Protein AF-A0A7L2XJS7-F1 (afdb_monomer_lite)

pLDDT: mean 75.52, std 17.07, range [38.34, 91.31]

Sequence (102 aa):
ALKDSRFPPMTRDELPRLFCSVSLLTNFEDVCDYMDWEVGVHGIRIEFINEKGSKRTATYLPEVAKEQGWDHIQTIDSLLRKGGYKAPITNEFRKTIKLTRY

Organism: NCBI:txid1112836

Secondary structure (DSSP, 8-state):
----TTSPPPPGGGGGG-----------EEESSTT-S-TTT--EEEEEE-TTS-EEEEEE-HHHHHHHT--HHHHHHHHHHHTT--S---HHHHHHSEEEE-

InterPro domains:
  IPR002733 AMMECR1 domain [PF01871] (1-102)
  IPR002733 AMMECR1 domain [PS51112] (1-102)
  IPR023473 AMMECR1 [PTHR13016] (1-102)
  IPR036071 AMMECR1 domain superfamily [SSF143447] (1-102)

Radius of gyration: 15.88 Å; chains: 1; bounding box: 35×24×47 Å

Structure (mmCIF, N/CA/C/O backbone):
data_AF-A0A7L2XJS7-F1
#
_entry.id   AF-A0A7L2XJS7-F1
#
loop_
_atom_site.group_PDB
_atom_site.id
_atom_site.type_symbol
_atom_site.label_atom_id
_atom_site.label_alt_id
_atom_site.label_comp_id
_atom_site.label_asym_id
_atom_site.label_entity_id
_atom_site.label_seq_id
_atom_site.pdbx_PDB_ins_code
_atom_site.Cartn_x
_atom_site.Cartn_y
_atom_site.Cartn_z
_atom_site.occupancy
_atom_site.B_iso_or_equiv
_atom_site.auth_seq_id
_atom_site.auth_comp_id
_atom_site.auth_asym_id
_atom_site.auth_atom_id
_atom_site.pdbx_PDB_model_num
ATOM 1 N N . ALA A 1 1 ? -2.921 -7.045 21.468 1.00 46.31 1 ALA A N 1
ATOM 2 C CA . ALA A 1 1 ? -3.063 -5.724 22.116 1.00 46.31 1 ALA A CA 1
ATOM 3 C C . ALA A 1 1 ? -1.931 -5.352 23.097 1.00 46.31 1 ALA A C 1
ATOM 5 O O . ALA A 1 1 ? -1.868 -4.200 23.482 1.00 46.31 1 ALA A O 1
ATOM 6 N N . LEU A 1 2 ? -1.014 -6.259 23.484 1.00 40.41 2 LEU A N 1
ATOM 7 C CA . LEU A 1 2 ? 0.034 -6.011 24.506 1.00 40.41 2 LEU A CA 1
ATOM 8 C C . LEU A 1 2 ? 1.485 -6.061 23.974 1.00 40.41 2 LEU A C 1
ATOM 10 O O . LEU A 1 2 ? 2.427 -6.188 24.746 1.00 40.41 2 LEU A O 1
ATOM 14 N N . LYS A 1 3 ? 1.682 -6.015 22.652 1.00 44.38 3 LYS A N 1
ATOM 15 C CA . LYS A 1 3 ? 3.014 -6.120 22.018 1.00 44.38 3 LYS A CA 1
ATOM 16 C C . LYS A 1 3 ? 3.288 -5.018 20.992 1.00 44.38 3 LYS A C 1
ATOM 18 O O . LYS A 1 3 ? 4.168 -5.177 20.154 1.00 44.38 3 LYS A O 1
ATOM 23 N N . ASP A 1 4 ? 2.523 -3.930 21.031 1.00 50.56 4 ASP A N 1
ATOM 24 C CA . ASP A 1 4 ? 2.779 -2.785 20.161 1.00 50.56 4 ASP A CA 1
ATOM 25 C C . ASP A 1 4 ? 3.621 -1.760 20.925 1.00 50.56 4 ASP A C 1
ATOM 27 O O . ASP A 1 4 ? 3.125 -1.071 21.809 1.00 50.56 4 ASP A O 1
ATOM 31 N N . SER A 1 5 ? 4.917 -1.698 20.618 1.00 53.53 5 SER A N 1
ATOM 32 C CA . SER A 1 5 ? 5.876 -0.789 21.258 1.00 53.53 5 SER A CA 1
ATOM 33 C C . SER A 1 5 ? 5.658 0.685 20.908 1.00 53.53 5 SER A C 1
ATOM 35 O O . SER A 1 5 ? 6.381 1.543 21.410 1.00 53.53 5 SER A O 1
ATOM 37 N N . ARG A 1 6 ? 4.702 0.989 20.021 1.00 62.38 6 ARG A N 1
ATOM 38 C CA . ARG A 1 6 ? 4.399 2.356 19.581 1.00 62.38 6 ARG A CA 1
ATOM 39 C C . ARG A 1 6 ? 3.422 3.076 20.503 1.00 62.38 6 ARG A C 1
ATOM 41 O O . ARG A 1 6 ? 3.266 4.283 20.359 1.00 62.38 6 ARG A O 1
ATOM 48 N N . PHE A 1 7 ? 2.788 2.364 21.434 1.00 56.56 7 PHE A N 1
ATOM 49 C CA . PHE A 1 7 ? 1.828 2.942 22.367 1.00 56.56 7 PHE A CA 1
ATOM 50 C C . PHE A 1 7 ? 2.201 2.593 23.812 1.00 56.56 7 PHE A C 1
ATOM 52 O O . PHE A 1 7 ? 2.681 1.485 24.072 1.00 56.56 7 PHE A O 1
ATOM 59 N N . PRO A 1 8 ? 1.995 3.518 24.766 1.00 49.72 8 PRO A N 1
ATOM 60 C CA . PRO A 1 8 ? 2.111 3.198 26.181 1.00 49.72 8 PRO A CA 1
ATOM 61 C C . PRO A 1 8 ? 1.109 2.090 26.566 1.00 49.72 8 PRO A C 1
ATOM 63 O O . PRO A 1 8 ? 0.061 1.952 25.929 1.00 49.72 8 PRO A O 1
ATOM 66 N N . PRO A 1 9 ? 1.424 1.262 27.577 1.00 50.38 9 PRO A N 1
ATOM 67 C CA . PRO A 1 9 ? 0.562 0.159 27.991 1.00 50.38 9 PRO A CA 1
ATOM 68 C C . PRO A 1 9 ? -0.811 0.674 28.441 1.00 50.38 9 PRO A C 1
ATOM 70 O O . PRO A 1 9 ? -0.891 1.580 29.268 1.00 50.38 9 PRO A O 1
ATOM 73 N N . MET A 1 10 ? -1.882 0.077 27.902 1.00 50.00 10 MET A N 1
ATOM 74 C CA . MET A 1 10 ? -3.257 0.496 28.199 1.00 50.00 10 MET A CA 1
ATOM 75 C C . MET A 1 10 ? -3.590 0.356 29.685 1.00 50.00 10 MET A C 1
ATOM 77 O O . MET A 1 10 ? -3.271 -0.655 30.320 1.00 50.00 10 MET A O 1
ATOM 81 N N . THR A 1 11 ? -4.282 1.359 30.220 1.00 57.31 11 THR A N 1
ATOM 82 C CA . THR A 1 11 ? -4.748 1.391 31.613 1.00 57.31 11 THR A CA 1
ATOM 83 C C . THR A 1 11 ? -6.179 0.854 31.737 1.00 57.31 11 THR A C 1
ATOM 85 O O . THR A 1 11 ? -6.958 0.881 30.785 1.00 57.31 11 THR A O 1
ATOM 88 N N . ARG A 1 12 ? -6.547 0.318 32.914 1.00 55.75 12 ARG A N 1
ATOM 89 C CA . ARG A 1 12 ? -7.862 -0.324 33.148 1.00 55.75 12 ARG A CA 1
ATOM 90 C C . ARG A 1 12 ? -9.063 0.600 32.876 1.00 55.75 12 ARG A C 1
ATOM 92 O O . ARG A 1 12 ? -10.130 0.090 32.548 1.00 55.75 12 ARG A O 1
ATOM 99 N N . ASP A 1 13 ? -8.878 1.916 32.945 1.00 57.03 13 ASP A N 1
ATOM 100 C CA . ASP A 1 13 ? -9.894 2.945 32.678 1.00 57.03 13 ASP A CA 1
ATOM 101 C C . ASP A 1 13 ? -10.183 3.204 31.184 1.00 57.03 13 ASP A C 1
ATOM 103 O O . ASP A 1 13 ? -11.141 3.900 30.837 1.00 57.03 13 ASP A O 1
ATOM 107 N N . GLU A 1 14 ? -9.384 2.656 30.265 1.00 54.16 14 GLU A N 1
ATOM 108 C CA . GLU A 1 14 ? -9.580 2.830 28.815 1.00 54.16 14 GLU A CA 1
ATOM 109 C C . GLU A 1 14 ? -10.439 1.714 28.196 1.00 54.16 14 GLU A C 1
ATOM 111 O O . GLU A 1 14 ? -11.012 1.895 27.122 1.00 54.16 14 GLU A O 1
ATOM 116 N N . LEU A 1 15 ? -10.613 0.595 28.914 1.00 54.16 15 LEU A N 1
ATOM 117 C CA . LEU A 1 15 ? -11.406 -0.578 28.510 1.00 54.16 15 LEU A CA 1
ATOM 118 C C . LEU A 1 15 ? -12.848 -0.270 28.066 1.00 54.16 15 LEU A C 1
ATOM 120 O O . LEU A 1 15 ? -13.254 -0.819 27.043 1.00 54.16 15 LEU A O 1
ATOM 124 N N . PRO A 1 16 ? -13.620 0.611 28.732 1.00 56.06 16 PRO A N 1
ATOM 125 C CA . PRO A 1 16 ? -14.996 0.898 28.318 1.00 56.06 16 PRO A CA 1
ATOM 126 C C . PRO A 1 16 ? -15.104 1.754 27.045 1.00 56.06 16 PRO A C 1
ATOM 128 O O . PRO A 1 16 ? -16.184 1.848 26.471 1.00 56.06 16 PRO A O 1
ATOM 131 N N . ARG A 1 17 ? -14.013 2.410 26.617 1.00 52.22 17 ARG A N 1
ATOM 132 C CA . ARG A 1 17 ? -13.972 3.312 25.446 1.00 52.22 17 ARG A CA 1
ATOM 133 C C . ARG A 1 17 ? -13.314 2.677 24.216 1.00 52.22 17 ARG A C 1
ATOM 135 O O . ARG A 1 17 ? -13.218 3.319 23.173 1.00 52.22 17 ARG A O 1
ATOM 142 N N . LEU A 1 18 ? -12.852 1.435 24.331 1.00 45.12 18 LEU A N 1
ATOM 143 C CA . LEU A 1 18 ? -12.159 0.721 23.266 1.00 45.12 18 LEU A CA 1
ATOM 144 C C . LEU A 1 18 ? -13.154 0.079 22.298 1.00 45.12 18 LEU A C 1
ATOM 146 O O . LEU A 1 18 ? -13.857 -0.869 22.638 1.00 45.12 18 LEU A O 1
ATOM 150 N N . PHE A 1 19 ? -13.150 0.556 21.056 1.00 47.38 19 PHE A N 1
ATOM 151 C CA . PHE A 1 19 ? -13.778 -0.139 19.940 1.00 47.38 19 PHE A CA 1
ATOM 152 C C . PHE A 1 19 ? -12.784 -1.141 19.351 1.00 47.38 19 PHE A C 1
ATOM 154 O O . PHE A 1 19 ? -11.700 -0.776 18.897 1.00 47.38 19 PHE A O 1
ATOM 161 N N . CYS A 1 20 ? -13.143 -2.422 19.376 1.00 38.34 20 CYS A N 1
ATOM 162 C CA . CYS A 1 20 ? -12.362 -3.475 18.741 1.00 38.34 20 CYS A CA 1
ATOM 163 C C . CYS A 1 20 ? -12.891 -3.666 17.316 1.00 38.34 20 CYS A C 1
ATOM 165 O O . CYS A 1 20 ? -13.965 -4.232 17.131 1.00 38.34 20 CYS A O 1
ATOM 167 N N . SER A 1 21 ? -12.164 -3.164 16.317 1.00 40.38 21 SER A N 1
ATOM 168 C CA . SER A 1 21 ? -12.461 -3.458 14.913 1.00 40.38 21 SER A CA 1
ATOM 169 C C . SER A 1 21 ? -11.690 -4.706 14.491 1.00 40.38 21 SER A C 1
ATOM 171 O O . SER A 1 21 ? -10.469 -4.771 14.644 1.00 40.38 21 SER A O 1
ATOM 173 N N . VAL A 1 22 ? -12.405 -5.715 13.995 1.00 41.19 22 VAL A N 1
ATOM 174 C CA . VAL A 1 22 ? -11.820 -6.924 13.408 1.00 41.19 22 VAL A CA 1
ATOM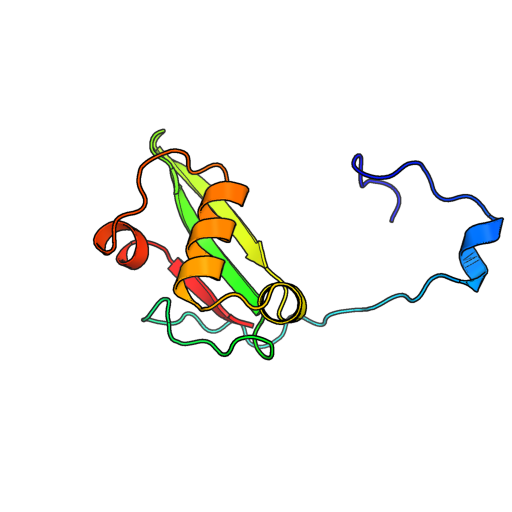 175 C C . VAL A 1 22 ? -11.999 -6.820 11.902 1.00 41.19 22 VAL A C 1
ATOM 177 O O . VAL A 1 22 ? -13.076 -7.097 11.381 1.00 41.19 22 VAL A O 1
ATOM 180 N N . SER A 1 23 ? -10.945 -6.420 11.197 1.00 41.59 23 SER A N 1
ATOM 181 C CA . SER A 1 23 ? -10.931 -6.448 9.735 1.00 41.59 23 SER A CA 1
ATOM 182 C C . SER A 1 23 ? -10.624 -7.875 9.280 1.00 41.59 23 SER A C 1
ATOM 184 O O . SER A 1 23 ? -9.482 -8.333 9.352 1.00 41.59 23 SER A O 1
ATOM 186 N N . LEU A 1 24 ? -11.659 -8.607 8.867 1.00 41.88 24 LEU A N 1
ATOM 187 C CA . LEU A 1 24 ? -11.528 -9.921 8.239 1.00 41.88 24 LEU A CA 1
ATOM 188 C C . LEU A 1 24 ? -10.990 -9.731 6.818 1.00 41.88 24 LEU A C 1
ATOM 190 O O . LEU A 1 24 ? -11.717 -9.360 5.905 1.00 41.88 24 LEU A O 1
ATOM 194 N N . LEU A 1 25 ? -9.690 -9.962 6.665 1.00 49.03 25 LEU A N 1
ATOM 195 C CA . LEU A 1 25 ? -8.992 -9.945 5.383 1.00 49.03 25 LEU A CA 1
ATOM 196 C C . LEU A 1 25 ? -9.444 -11.177 4.585 1.00 49.03 25 LEU A C 1
ATOM 198 O O . LEU A 1 25 ? -9.016 -12.295 4.881 1.00 49.03 25 LEU A O 1
ATOM 202 N N . THR A 1 26 ? -10.344 -10.993 3.625 1.00 43.88 26 THR A N 1
ATOM 203 C CA . THR A 1 26 ? -10.865 -12.064 2.759 1.00 43.88 26 THR A CA 1
ATOM 204 C C . THR A 1 26 ? -10.579 -11.706 1.300 1.00 43.88 26 THR A C 1
ATOM 206 O O . THR A 1 26 ? -10.402 -10.539 0.995 1.00 43.88 26 THR A O 1
ATOM 209 N N . ASN A 1 27 ? -10.462 -12.697 0.410 1.00 51.81 27 ASN A N 1
ATOM 210 C CA . ASN A 1 27 ? -10.208 -12.496 -1.029 1.00 51.81 27 ASN A CA 1
ATOM 211 C C . ASN A 1 27 ? -8.894 -11.766 -1.376 1.00 51.81 27 ASN A C 1
ATOM 213 O O . ASN A 1 27 ? -8.896 -10.748 -2.058 1.00 51.81 27 ASN A O 1
ATOM 217 N N . PHE A 1 28 ? -7.753 -12.332 -0.969 1.00 58.69 28 PHE A N 1
ATOM 218 C CA . PHE A 1 28 ? -6.458 -11.885 -1.489 1.00 58.69 28 PHE A CA 1
ATOM 219 C C . PHE A 1 28 ? -6.375 -12.145 -2.999 1.00 58.69 28 PHE A C 1
ATOM 221 O O . PHE A 1 28 ? -6.123 -13.274 -3.423 1.00 58.69 28 PHE A O 1
ATOM 228 N N . GLU A 1 29 ? -6.579 -11.103 -3.796 1.00 62.59 29 GLU A N 1
ATOM 229 C CA . GLU A 1 29 ? -6.443 -11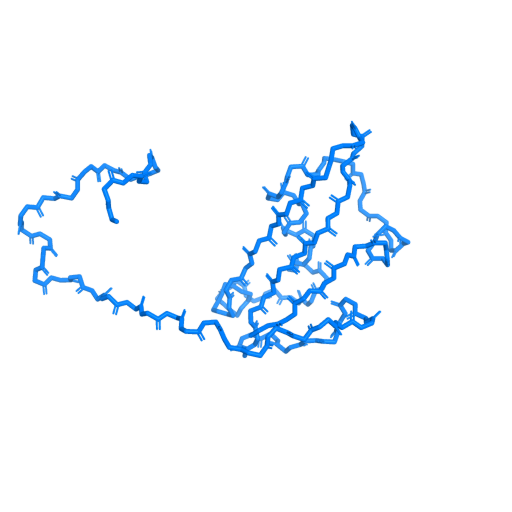.152 -5.247 1.00 62.59 29 GLU A CA 1
ATOM 230 C C . GLU A 1 29 ? -5.094 -10.551 -5.642 1.00 62.59 29 GLU A C 1
ATOM 232 O O . GLU A 1 29 ? -4.788 -9.389 -5.352 1.00 62.59 29 GLU A O 1
ATOM 237 N N . ASP A 1 30 ? -4.261 -11.376 -6.279 1.00 61.75 30 ASP A N 1
ATOM 238 C CA . ASP A 1 30 ? -3.058 -10.897 -6.951 1.00 61.75 30 ASP A CA 1
ATOM 239 C C . ASP A 1 30 ? -3.504 -10.112 -8.183 1.00 61.75 30 ASP A C 1
ATOM 241 O O . ASP A 1 30 ? -4.100 -10.666 -9.108 1.00 61.75 30 ASP A O 1
ATOM 245 N N . VAL A 1 31 ? -3.214 -8.816 -8.186 1.00 68.44 31 VAL A N 1
ATOM 246 C CA . VAL A 1 31 ? -3.577 -7.924 -9.282 1.00 68.44 31 VAL A CA 1
ATOM 247 C C . VAL A 1 31 ? -2.381 -7.671 -10.182 1.00 68.44 31 VAL A C 1
ATOM 249 O O . VAL A 1 31 ? -1.248 -7.503 -9.728 1.00 68.44 31 VAL A O 1
ATOM 252 N N . CYS A 1 32 ? -2.635 -7.689 -11.491 1.00 64.38 32 CYS A N 1
ATOM 253 C CA . CYS A 1 32 ? -1.600 -7.493 -12.504 1.00 64.38 32 CYS A CA 1
ATOM 254 C C . CYS A 1 32 ? -1.156 -6.029 -12.611 1.00 64.38 32 CYS A C 1
ATOM 256 O O . CYS A 1 32 ? -0.047 -5.771 -13.078 1.00 64.38 32 CYS A O 1
ATOM 258 N N . ASP A 1 33 ? -2.003 -5.090 -12.184 1.00 74.31 33 ASP A N 1
ATOM 259 C CA . ASP A 1 33 ? -1.700 -3.664 -12.155 1.00 74.31 33 ASP A CA 1
ATOM 260 C C . ASP A 1 33 ? -1.725 -3.144 -10.711 1.00 74.31 33 ASP A C 1
ATOM 262 O O . ASP A 1 33 ? -2.629 -3.442 -9.931 1.00 74.31 33 ASP A O 1
ATOM 266 N N . TYR A 1 34 ? -0.740 -2.321 -10.355 1.00 76.69 34 TYR A N 1
ATOM 267 C CA . TYR A 1 34 ? -0.677 -1.658 -9.052 1.00 76.69 34 TYR A CA 1
ATOM 268 C C . TYR A 1 34 ? -1.783 -0.600 -8.875 1.00 76.69 34 TYR A C 1
ATOM 270 O O . TYR A 1 34 ? -1.950 -0.068 -7.775 1.00 76.69 34 TYR A O 1
ATOM 278 N N . MET A 1 35 ? -2.511 -0.270 -9.946 1.00 78.81 35 MET A N 1
ATOM 279 C CA . MET A 1 35 ? -3.696 0.590 -9.927 1.00 78.81 35 MET A CA 1
ATOM 280 C C . MET A 1 35 ? -5.021 -0.176 -9.815 1.00 78.81 35 MET A C 1
ATOM 282 O O . MET A 1 35 ? -6.054 0.453 -9.610 1.00 78.81 35 MET A O 1
ATOM 286 N N . ASP A 1 36 ? -5.017 -1.507 -9.930 1.00 80.88 36 ASP A N 1
ATOM 287 C CA . ASP A 1 36 ? -6.237 -2.325 -9.928 1.00 80.88 36 ASP A CA 1
ATOM 288 C C . ASP A 1 36 ? -6.742 -2.573 -8.495 1.00 80.88 36 ASP A C 1
ATOM 290 O O . ASP A 1 36 ? -6.759 -3.682 -7.972 1.00 80.88 36 ASP A O 1
ATOM 294 N N . TRP A 1 37 ? -7.105 -1.502 -7.801 1.00 83.69 37 TRP A N 1
ATOM 295 C CA . TRP A 1 37 ? -7.760 -1.528 -6.495 1.00 83.69 37 TRP A CA 1
ATOM 296 C C . TRP A 1 37 ? -8.571 -0.245 -6.318 1.00 83.69 37 TRP A C 1
ATOM 298 O O . TRP A 1 37 ? -8.443 0.696 -7.097 1.00 83.69 37 TRP A O 1
ATOM 308 N N . GLU A 1 38 ? -9.430 -0.193 -5.306 1.00 83.94 38 GLU A N 1
ATOM 309 C CA . GLU A 1 38 ? -10.313 0.957 -5.092 1.00 83.94 38 GLU A CA 1
ATOM 310 C C . GLU A 1 38 ? -10.018 1.594 -3.738 1.00 83.94 38 GLU A C 1
ATOM 312 O O . GLU A 1 38 ? -10.061 0.932 -2.695 1.00 83.94 38 GLU A O 1
ATOM 317 N N . VAL A 1 39 ? -9.689 2.886 -3.771 1.00 86.00 39 VAL A N 1
ATOM 318 C CA . VAL A 1 39 ? -9.329 3.670 -2.589 1.00 86.00 39 VAL A CA 1
ATOM 319 C C . VAL A 1 39 ? -10.521 3.747 -1.641 1.00 86.00 39 VAL A C 1
ATOM 321 O O . VAL A 1 39 ? -11.603 4.190 -2.016 1.00 86.00 39 VAL A O 1
ATOM 324 N N . GLY A 1 40 ? -10.323 3.342 -0.386 1.00 81.69 40 GLY A N 1
ATOM 325 C CA . GLY A 1 40 ? -11.382 3.364 0.623 1.00 81.69 40 GLY A CA 1
ATOM 326 C C . GLY A 1 40 ? -12.301 2.147 0.630 1.00 81.69 40 GLY A C 1
ATOM 327 O O . GLY A 1 40 ? -13.172 2.082 1.496 1.00 81.69 40 GLY A O 1
ATOM 328 N N . VAL A 1 41 ? -12.101 1.202 -0.293 1.00 84.06 41 VAL A N 1
ATOM 329 C CA . VAL A 1 41 ? -12.837 -0.069 -0.355 1.00 84.06 41 VAL A CA 1
ATOM 330 C C . VAL A 1 41 ? -11.889 -1.232 -0.095 1.00 84.06 41 VAL A C 1
ATOM 332 O O . VAL A 1 41 ? -12.116 -2.008 0.828 1.00 84.06 41 VAL A O 1
ATOM 335 N N . HIS A 1 42 ? -10.795 -1.303 -0.853 1.00 85.06 42 HIS A N 1
ATOM 336 C CA . HIS A 1 42 ? -9.827 -2.391 -0.772 1.00 85.06 42 HIS A CA 1
ATOM 337 C C . HIS A 1 42 ? -8.624 -2.012 0.095 1.00 85.06 42 HIS A C 1
ATOM 339 O O . HIS A 1 42 ? -8.085 -0.905 0.002 1.00 85.06 42 HIS A O 1
ATOM 345 N N . GLY A 1 43 ? -8.174 -2.949 0.925 1.00 86.19 43 GLY A N 1
ATOM 346 C CA . GLY A 1 43 ? -6.862 -2.884 1.546 1.00 86.19 43 GLY A CA 1
ATOM 347 C C . GLY A 1 43 ? -5.800 -3.400 0.584 1.00 86.19 43 GLY A C 1
ATOM 348 O O . GLY A 1 43 ? -6.059 -4.244 -0.271 1.00 86.19 43 GLY A O 1
ATOM 349 N N . ILE A 1 44 ? -4.582 -2.882 0.714 1.00 89.62 44 ILE A N 1
ATOM 350 C CA . ILE A 1 44 ? -3.488 -3.244 -0.184 1.00 89.62 44 ILE A CA 1
ATOM 351 C C . ILE A 1 44 ? -2.262 -3.688 0.591 1.00 89.62 44 ILE A C 1
ATOM 353 O O . ILE A 1 44 ? -1.824 -3.059 1.559 1.00 89.62 44 ILE A O 1
ATOM 357 N N . ARG A 1 45 ? -1.661 -4.774 0.119 1.00 89.06 45 ARG A N 1
ATOM 358 C CA . ARG A 1 45 ? -0.343 -5.236 0.527 1.00 89.06 45 ARG A CA 1
ATOM 359 C C . ARG A 1 45 ? 0.575 -5.186 -0.677 1.00 89.06 45 ARG A C 1
ATOM 361 O O . ARG A 1 45 ? 0.280 -5.795 -1.698 1.00 89.06 45 ARG A O 1
ATOM 368 N N . ILE A 1 46 ? 1.709 -4.512 -0.535 1.00 90.00 46 ILE A N 1
ATOM 369 C CA . ILE A 1 46 ? 2.753 -4.524 -1.554 1.00 90.00 46 ILE A CA 1
ATOM 370 C C . ILE A 1 46 ? 3.961 -5.313 -1.069 1.00 90.00 46 ILE A C 1
ATOM 372 O O . ILE A 1 46 ? 4.367 -5.228 0.096 1.00 90.00 46 ILE A O 1
ATOM 376 N N . GLU A 1 47 ? 4.560 -6.054 -1.986 1.00 90.44 47 GLU A N 1
ATOM 377 C CA . GLU A 1 47 ? 5.840 -6.722 -1.808 1.00 90.44 47 GLU A CA 1
ATOM 378 C C . GLU A 1 47 ? 6.835 -6.137 -2.807 1.00 90.44 47 GLU A C 1
ATOM 380 O O . GLU A 1 47 ? 6.570 -6.071 -4.008 1.00 90.44 47 GLU A O 1
ATOM 385 N N . PHE A 1 48 ? 7.988 -5.695 -2.312 1.00 89.88 48 PHE A N 1
ATOM 386 C CA . PHE A 1 48 ? 9.010 -5.055 -3.134 1.00 89.88 48 PHE A CA 1
ATOM 387 C C . PHE A 1 48 ? 10.411 -5.393 -2.633 1.00 89.88 48 PHE A C 1
ATOM 389 O O . PHE A 1 48 ? 10.608 -5.807 -1.489 1.00 89.88 48 PHE A O 1
ATOM 396 N N . ILE A 1 49 ? 11.403 -5.210 -3.498 1.00 88.00 49 ILE A N 1
ATOM 397 C CA . ILE A 1 49 ? 12.814 -5.367 -3.149 1.00 88.00 49 ILE A CA 1
ATOM 398 C C . ILE A 1 49 ? 13.391 -3.969 -2.954 1.00 88.00 49 ILE A C 1
ATOM 400 O O . ILE A 1 49 ? 13.245 -3.103 -3.813 1.00 88.00 49 ILE A O 1
ATOM 404 N N . ASN A 1 50 ? 14.006 -3.718 -1.801 1.00 85.00 50 ASN A N 1
ATOM 405 C CA . ASN A 1 50 ? 14.662 -2.436 -1.564 1.00 85.00 50 ASN A CA 1
ATOM 406 C C . ASN A 1 50 ? 16.009 -2.346 -2.307 1.00 85.00 50 ASN A C 1
ATOM 408 O O . ASN A 1 50 ? 16.537 -3.340 -2.795 1.00 85.00 50 ASN A O 1
ATOM 412 N N . GLU A 1 51 ? 16.627 -1.165 -2.307 1.00 82.12 51 GLU A N 1
ATOM 413 C CA . GLU A 1 51 ? 17.953 -0.932 -2.914 1.00 82.12 51 GLU A CA 1
ATOM 414 C C . GLU A 1 51 ? 19.062 -1.842 -2.356 1.00 82.12 51 GLU A C 1
ATOM 416 O O . GLU A 1 51 ? 20.095 -2.035 -2.985 1.00 82.12 51 GLU A O 1
ATOM 421 N N . LYS A 1 52 ? 18.853 -2.414 -1.165 1.00 80.75 52 LYS A N 1
ATOM 422 C CA . LYS A 1 52 ? 19.782 -3.340 -0.505 1.00 80.75 52 LYS A CA 1
ATOM 423 C C . LYS A 1 52 ? 19.521 -4.807 -0.877 1.00 80.75 52 LYS A C 1
ATOM 425 O O . LYS A 1 52 ? 20.028 -5.695 -0.196 1.00 80.75 52 LYS A O 1
ATOM 430 N N . GLY A 1 53 ? 18.675 -5.078 -1.873 1.00 83.25 53 GLY A N 1
ATOM 431 C CA . GLY A 1 53 ? 18.299 -6.432 -2.290 1.00 83.25 53 GLY A CA 1
ATOM 432 C C . GLY A 1 53 ? 17.439 -7.192 -1.272 1.00 83.25 53 GLY A C 1
ATOM 433 O O . GLY A 1 53 ? 17.214 -8.389 -1.414 1.00 83.25 53 GLY A O 1
ATOM 434 N N . SER A 1 54 ? 16.953 -6.526 -0.222 1.00 86.75 54 SER A N 1
ATOM 435 C CA . SER A 1 54 ? 16.117 -7.147 0.804 1.00 86.75 54 SER A CA 1
ATOM 436 C C . SER A 1 54 ? 14.647 -7.062 0.415 1.00 86.75 54 SER A C 1
ATOM 438 O O . SER A 1 54 ? 14.126 -5.968 0.179 1.00 86.75 54 SER A O 1
ATOM 440 N N . LYS A 1 55 ? 13.957 -8.206 0.429 1.00 88.56 55 LYS A N 1
ATOM 441 C CA . LYS A 1 55 ? 12.504 -8.255 0.257 1.00 88.56 55 LYS A CA 1
ATOM 442 C C . LYS A 1 55 ? 11.822 -7.584 1.451 1.00 88.56 55 LYS A C 1
ATOM 444 O O . LYS A 1 55 ? 12.094 -7.913 2.607 1.00 88.56 55 LYS A O 1
ATOM 449 N N . ARG A 1 56 ? 10.950 -6.624 1.171 1.00 89.88 56 ARG A N 1
ATOM 450 C CA . ARG A 1 56 ? 10.138 -5.902 2.148 1.00 89.88 56 ARG A CA 1
ATOM 451 C C . ARG A 1 56 ? 8.675 -6.021 1.768 1.00 89.88 56 ARG A C 1
ATOM 453 O O . ARG A 1 56 ? 8.323 -6.170 0.600 1.00 89.88 56 ARG A O 1
ATOM 460 N N . THR A 1 57 ? 7.837 -5.967 2.787 1.00 89.50 57 THR A N 1
ATOM 461 C CA . THR A 1 57 ? 6.391 -5.969 2.638 1.00 89.50 57 THR A CA 1
ATOM 462 C C . THR A 1 57 ? 5.828 -4.806 3.427 1.00 89.50 57 THR A C 1
ATOM 464 O O . THR A 1 57 ? 6.355 -4.430 4.479 1.00 89.50 57 THR A O 1
ATOM 467 N N . ALA A 1 58 ? 4.782 -4.199 2.893 1.00 90.06 58 ALA A N 1
ATOM 468 C CA . ALA A 1 58 ? 4.082 -3.124 3.561 1.00 90.06 58 ALA A CA 1
ATOM 469 C C . ALA A 1 58 ? 2.592 -3.220 3.230 1.00 90.06 58 ALA A C 1
ATOM 471 O O . ALA A 1 58 ? 2.215 -3.660 2.144 1.00 90.06 58 ALA A O 1
ATOM 472 N N . THR A 1 59 ? 1.759 -2.828 4.191 1.00 89.94 59 THR A N 1
ATOM 473 C CA . THR A 1 59 ? 0.306 -2.986 4.114 1.00 89.94 59 THR A CA 1
ATOM 474 C C . THR A 1 59 ? -0.384 -1.696 4.542 1.00 89.94 59 THR A C 1
ATOM 476 O O . THR A 1 59 ? -0.026 -1.120 5.580 1.00 89.94 59 THR A O 1
ATOM 479 N N . TYR A 1 60 ? -1.380 -1.267 3.768 1.00 89.00 60 TYR A N 1
ATOM 480 C CA . TYR A 1 60 ? -2.372 -0.287 4.197 1.00 89.00 60 TYR A CA 1
ATOM 481 C C . TYR A 1 60 ? -3.764 -0.898 4.225 1.00 89.00 60 TYR A C 1
ATOM 483 O O . TYR A 1 60 ? -4.145 -1.693 3.370 1.00 89.00 60 TYR A O 1
ATOM 491 N N . LEU A 1 61 ? -4.507 -0.496 5.249 1.00 87.25 61 LEU A N 1
ATOM 492 C CA . LEU A 1 61 ? -5.920 -0.797 5.383 1.00 87.25 61 LEU A CA 1
ATOM 493 C C . LEU A 1 61 ? -6.731 0.152 4.486 1.00 87.25 61 LEU A C 1
ATOM 495 O O . LEU A 1 61 ? -6.243 1.254 4.199 1.00 87.25 61 LEU A O 1
ATOM 499 N N . PRO A 1 62 ? -7.940 -0.254 4.060 1.00 83.19 62 PRO A N 1
ATOM 500 C CA . PRO A 1 62 ? -8.760 0.541 3.152 1.00 83.19 62 PRO A CA 1
ATOM 501 C C . PRO A 1 62 ? -9.035 1.945 3.693 1.00 83.19 62 PRO A C 1
ATOM 503 O O . PRO A 1 62 ? -9.002 2.913 2.931 1.00 83.19 62 PRO A O 1
ATOM 506 N N . GLU A 1 63 ? -9.228 2.087 5.010 1.00 84.75 63 GLU A N 1
ATOM 507 C CA . GLU A 1 63 ? -9.477 3.395 5.616 1.00 84.75 63 GLU A CA 1
ATOM 508 C C . GLU A 1 63 ? -8.313 4.383 5.450 1.00 84.75 63 GLU A C 1
ATOM 510 O O . GLU A 1 63 ? -8.554 5.572 5.276 1.00 84.75 63 GLU A O 1
ATOM 515 N N . VAL A 1 64 ? -7.057 3.921 5.419 1.00 87.31 64 VAL A N 1
ATOM 516 C CA . VAL A 1 64 ? -5.887 4.814 5.495 1.00 87.31 64 VAL A CA 1
ATOM 517 C C . VAL A 1 64 ? -5.780 5.712 4.268 1.00 87.31 64 VAL A C 1
ATOM 519 O O . VAL A 1 64 ? -5.549 6.913 4.396 1.00 87.31 64 VAL A O 1
ATOM 522 N N . ALA A 1 65 ? -5.939 5.139 3.075 1.00 86.19 65 ALA A N 1
ATOM 523 C CA . ALA A 1 65 ? -5.836 5.899 1.834 1.00 86.19 65 ALA A CA 1
ATOM 524 C C . ALA A 1 65 ? -6.978 6.925 1.719 1.00 86.19 65 ALA A C 1
ATOM 526 O O . ALA A 1 65 ? -6.750 8.069 1.328 1.00 86.19 65 ALA A O 1
ATOM 527 N N . LYS A 1 66 ? -8.185 6.543 2.158 1.00 86.31 66 LYS A N 1
ATOM 528 C CA . LYS A 1 66 ? -9.365 7.413 2.175 1.00 86.31 66 LYS A CA 1
ATOM 529 C C . LYS A 1 66 ? -9.247 8.550 3.191 1.00 86.31 66 LYS A C 1
ATOM 531 O O . LYS A 1 66 ? -9.556 9.686 2.853 1.00 86.31 66 LYS A O 1
ATOM 536 N N . GLU A 1 67 ? -8.796 8.268 4.412 1.00 88.56 67 GLU A N 1
ATOM 537 C CA . GLU A 1 67 ? -8.627 9.276 5.469 1.00 88.56 67 GLU A CA 1
ATOM 538 C C . GLU A 1 67 ? -7.570 10.323 5.117 1.00 88.56 67 GLU A C 1
ATOM 540 O O . GLU A 1 67 ? -7.724 11.496 5.448 1.00 88.56 67 GLU A O 1
ATOM 545 N N . GLN A 1 68 ? -6.504 9.911 4.430 1.00 85.44 68 GLN A N 1
ATOM 546 C CA . GLN A 1 68 ? -5.449 10.819 3.985 1.00 85.44 68 GLN A CA 1
ATOM 547 C C . GLN A 1 68 ? -5.785 11.544 2.673 1.00 85.44 68 GLN A C 1
ATOM 549 O O . GLN A 1 68 ? -5.063 12.462 2.289 1.00 85.44 68 GLN A O 1
ATOM 554 N N . GLY A 1 69 ? -6.853 11.137 1.977 1.00 86.81 69 GLY A N 1
ATOM 555 C CA . GLY A 1 69 ? -7.187 11.647 0.646 1.00 86.81 69 GLY A CA 1
ATOM 556 C C . GLY A 1 69 ? -6.110 11.331 -0.393 1.00 86.81 69 GLY A C 1
ATOM 557 O O . GLY A 1 69 ? -5.836 12.162 -1.254 1.00 86.81 69 GLY A O 1
ATOM 558 N N . TRP A 1 70 ? -5.452 10.174 -0.272 1.00 91.31 70 TRP A N 1
ATOM 559 C CA . TRP A 1 70 ? -4.397 9.761 -1.191 1.00 91.31 70 TRP A CA 1
ATOM 560 C C . TRP A 1 70 ? -4.953 9.039 -2.413 1.00 91.31 70 TRP A C 1
ATOM 562 O O . TRP A 1 70 ? -5.746 8.106 -2.292 1.00 91.31 70 TRP A O 1
ATOM 572 N N . ASP A 1 71 ? -4.426 9.396 -3.581 1.00 89.31 71 ASP A N 1
ATOM 573 C CA . ASP A 1 71 ? -4.633 8.633 -4.813 1.00 89.31 71 ASP A CA 1
ATOM 574 C C . ASP A 1 71 ? -3.843 7.315 -4.790 1.00 89.31 71 ASP A C 1
ATOM 576 O O . ASP A 1 71 ? -2.968 7.098 -3.940 1.00 89.31 71 ASP A O 1
ATOM 580 N N . HIS A 1 72 ? -4.074 6.435 -5.771 1.00 87.00 72 HIS A N 1
ATOM 581 C CA . HIS A 1 72 ? -3.366 5.154 -5.875 1.00 87.00 72 HIS A CA 1
ATOM 582 C C . HIS A 1 72 ? -1.846 5.320 -5.830 1.00 87.00 72 HIS A C 1
ATOM 584 O O . HIS A 1 72 ? -1.170 4.675 -5.031 1.00 87.00 72 HIS A O 1
ATOM 590 N N . ILE A 1 73 ? -1.301 6.236 -6.637 1.00 89.69 73 ILE A N 1
ATOM 591 C CA . ILE A 1 73 ? 0.147 6.481 -6.716 1.00 89.69 73 ILE A CA 1
ATOM 592 C C . ILE A 1 73 ? 0.686 7.001 -5.382 1.00 89.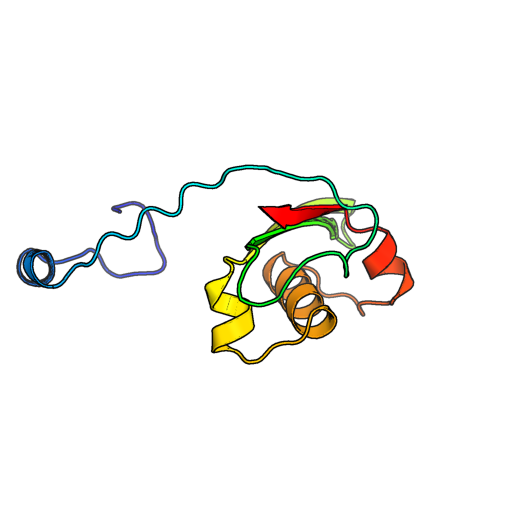69 73 ILE A C 1
ATOM 594 O O . ILE A 1 73 ? 1.694 6.498 -4.892 1.00 89.69 73 ILE A O 1
ATOM 598 N N . GLN A 1 74 ? 0.013 7.984 -4.780 1.00 90.56 74 GLN A N 1
ATOM 599 C CA . GLN A 1 74 ? 0.434 8.561 -3.501 1.00 90.56 74 GLN A CA 1
ATOM 600 C C . GLN A 1 74 ? 0.415 7.514 -2.387 1.00 90.56 74 GLN A C 1
ATOM 602 O O . GLN A 1 74 ? 1.334 7.454 -1.569 1.00 90.56 74 GLN A O 1
ATOM 607 N N . THR A 1 75 ? -0.599 6.649 -2.391 1.00 90.38 75 THR A N 1
ATOM 608 C CA . THR A 1 75 ? -0.730 5.557 -1.431 1.00 90.38 75 THR A CA 1
ATOM 609 C C . THR A 1 75 ? 0.430 4.573 -1.574 1.00 90.38 75 THR A C 1
ATOM 611 O O . THR A 1 75 ? 1.069 4.237 -0.577 1.00 90.38 75 THR A O 1
ATOM 614 N N . ILE A 1 76 ? 0.753 4.157 -2.803 1.00 89.31 76 ILE A N 1
ATOM 615 C CA . ILE A 1 76 ? 1.871 3.250 -3.097 1.00 89.31 76 ILE A CA 1
ATOM 616 C C . ILE A 1 76 ? 3.212 3.881 -2.727 1.00 89.31 76 ILE A C 1
ATOM 618 O O . ILE A 1 76 ? 4.036 3.232 -2.080 1.00 89.31 76 ILE A O 1
ATOM 622 N N . ASP A 1 77 ? 3.427 5.147 -3.074 1.00 90.94 77 ASP A N 1
ATOM 623 C CA . ASP A 1 77 ? 4.663 5.854 -2.754 1.00 90.94 77 ASP A CA 1
ATOM 624 C C . ASP A 1 77 ? 4.854 5.965 -1.234 1.00 90.94 77 ASP A C 1
ATOM 626 O O . ASP A 1 77 ? 5.933 5.663 -0.715 1.00 90.94 77 ASP A O 1
ATOM 630 N N . SER A 1 78 ? 3.794 6.302 -0.497 1.00 90.69 78 SER A N 1
ATOM 631 C CA . SER A 1 78 ? 3.796 6.312 0.969 1.00 90.69 78 SER A CA 1
ATOM 632 C C . SER A 1 78 ? 4.033 4.919 1.560 1.00 90.69 78 SER A C 1
ATOM 634 O O . SER A 1 78 ? 4.817 4.778 2.502 1.00 90.69 78 SER A O 1
ATOM 636 N N . LEU A 1 79 ? 3.433 3.870 0.989 1.00 90.56 79 LEU A N 1
ATOM 637 C CA . LEU A 1 79 ? 3.664 2.472 1.375 1.00 90.56 79 LEU A CA 1
ATOM 638 C C . LEU A 1 79 ? 5.125 2.063 1.194 1.00 90.56 79 LEU A C 1
ATOM 640 O O . LEU A 1 79 ? 5.705 1.448 2.088 1.00 90.56 79 LEU A O 1
ATOM 644 N N . LEU A 1 80 ? 5.727 2.417 0.060 1.00 90.06 80 LEU A N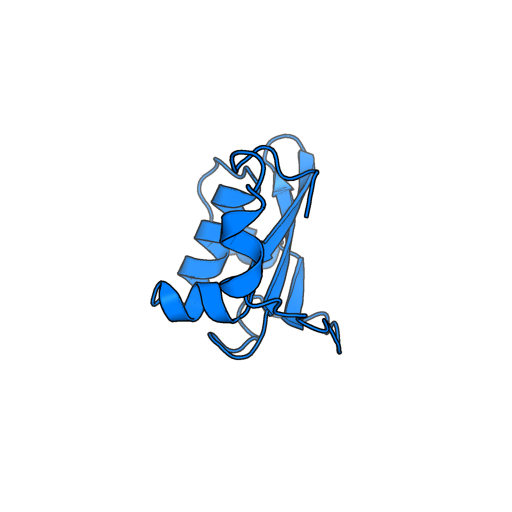 1
ATOM 645 C CA . LEU A 1 80 ? 7.131 2.150 -0.241 1.00 90.06 80 LEU A CA 1
ATOM 646 C C . LEU A 1 80 ? 8.039 2.848 0.771 1.00 90.06 80 LEU A C 1
ATOM 648 O O . LEU A 1 80 ? 8.909 2.208 1.373 1.00 90.06 80 LEU A O 1
ATOM 652 N N . ARG A 1 81 ? 7.790 4.137 1.033 1.00 89.62 81 ARG A N 1
ATOM 653 C CA . ARG A 1 81 ? 8.506 4.912 2.057 1.00 89.62 81 ARG A CA 1
ATOM 654 C C . ARG A 1 81 ? 8.368 4.273 3.440 1.00 89.62 81 ARG A C 1
ATOM 656 O O . ARG A 1 81 ? 9.372 4.094 4.132 1.00 89.62 81 ARG A O 1
ATOM 663 N N . LYS A 1 82 ? 7.158 3.849 3.814 1.00 87.12 82 LYS A N 1
ATOM 664 C CA . LYS A 1 82 ? 6.862 3.163 5.082 1.00 87.12 82 LYS A CA 1
ATOM 665 C C . LYS A 1 82 ? 7.528 1.786 5.178 1.00 87.12 82 LYS A C 1
ATOM 667 O O . LYS A 1 82 ? 8.002 1.415 6.248 1.00 87.12 82 LYS A O 1
ATOM 672 N N . GLY A 1 83 ? 7.624 1.052 4.071 1.00 85.19 83 GLY A N 1
ATOM 673 C CA . GLY A 1 83 ? 8.329 -0.229 3.972 1.00 85.19 83 GLY A CA 1
ATOM 674 C C . GLY A 1 83 ? 9.860 -0.105 3.958 1.00 85.19 83 GLY A C 1
ATOM 675 O O . GLY A 1 83 ? 10.562 -1.117 3.892 1.00 85.19 83 GLY A O 1
ATOM 676 N N . GLY A 1 84 ? 10.393 1.119 4.038 1.00 85.00 84 GLY A N 1
ATOM 677 C CA . GLY A 1 84 ? 11.826 1.391 4.125 1.00 85.00 84 GLY A CA 1
ATOM 678 C C . GLY A 1 84 ? 12.519 1.604 2.779 1.00 85.00 84 GLY A C 1
ATOM 679 O O . GLY A 1 84 ? 13.748 1.521 2.724 1.00 85.00 84 GLY A O 1
ATOM 680 N N . TYR A 1 85 ? 11.770 1.875 1.708 1.00 87.25 85 TYR A N 1
ATOM 681 C CA . TYR A 1 85 ? 12.329 2.309 0.430 1.00 87.25 85 TYR A CA 1
ATOM 682 C C . TYR A 1 85 ? 12.761 3.781 0.511 1.00 87.25 85 TYR A C 1
ATOM 684 O O . TYR A 1 85 ? 11.960 4.656 0.853 1.00 87.25 85 TYR A O 1
ATOM 692 N N . LYS A 1 86 ? 14.037 4.072 0.233 1.00 85.62 86 LYS A N 1
ATOM 693 C CA . LYS A 1 86 ? 14.597 5.433 0.328 1.00 85.62 86 LYS A CA 1
ATOM 694 C C . LYS A 1 86 ? 14.986 6.025 -1.029 1.00 85.62 86 LYS A C 1
ATOM 696 O O . LYS A 1 86 ? 14.980 7.252 -1.146 1.00 85.62 86 LYS A O 1
ATOM 701 N N . ALA A 1 87 ? 15.211 5.188 -2.034 1.00 85.31 87 ALA A N 1
ATOM 702 C CA . ALA A 1 87 ? 15.445 5.584 -3.414 1.00 85.31 87 ALA A CA 1
ATOM 703 C C . ALA A 1 87 ? 14.331 6.454 -4.020 1.00 85.31 87 ALA A C 1
ATOM 705 O O . ALA A 1 87 ? 13.196 6.485 -3.524 1.00 85.31 87 ALA A O 1
ATOM 706 N N . PRO A 1 88 ? 14.633 7.127 -5.146 1.00 85.94 88 PRO A N 1
ATOM 707 C CA . PRO A 1 88 ? 13.604 7.640 -6.038 1.00 85.94 88 PRO A CA 1
ATOM 708 C C . PRO A 1 88 ? 12.689 6.502 -6.513 1.00 85.94 88 PRO A C 1
ATOM 710 O O . PRO A 1 88 ? 13.141 5.439 -6.942 1.00 85.94 88 PRO A O 1
ATOM 713 N N . ILE A 1 89 ? 11.381 6.730 -6.412 1.00 88.19 89 ILE A N 1
ATOM 714 C CA . ILE A 1 89 ? 10.356 5.790 -6.862 1.00 88.19 89 ILE A CA 1
ATOM 715 C C . ILE A 1 89 ? 10.043 6.137 -8.316 1.00 88.19 89 ILE A C 1
ATOM 717 O O . ILE A 1 89 ? 9.422 7.161 -8.598 1.00 88.19 89 ILE A O 1
ATOM 721 N N . THR A 1 90 ? 10.520 5.315 -9.248 1.00 89.00 90 THR A N 1
ATOM 722 C CA . THR A 1 90 ? 10.217 5.468 -10.675 1.00 89.00 90 THR A CA 1
ATOM 723 C C . THR A 1 90 ? 8.963 4.684 -11.042 1.00 89.00 90 THR A C 1
ATOM 725 O O . THR A 1 90 ? 8.576 3.731 -10.363 1.00 89.00 90 THR A O 1
ATOM 728 N N . ASN A 1 91 ? 8.325 5.055 -12.153 1.00 85.31 91 ASN A N 1
ATOM 729 C CA . ASN A 1 91 ? 7.135 4.346 -12.618 1.00 85.31 91 ASN A CA 1
ATOM 730 C C . ASN A 1 91 ? 7.437 2.890 -13.011 1.00 85.31 91 ASN A C 1
ATOM 732 O O . ASN A 1 91 ? 6.586 2.021 -12.863 1.00 85.31 91 ASN A O 1
ATOM 736 N N . GLU A 1 92 ? 8.657 2.612 -13.472 1.00 85.38 92 GLU A N 1
ATOM 737 C CA . GLU A 1 92 ? 9.125 1.251 -13.746 1.00 85.38 92 GLU A CA 1
ATOM 738 C C . GLU A 1 92 ? 9.234 0.438 -12.459 1.00 85.38 92 GLU A C 1
ATOM 740 O O . GLU A 1 92 ? 8.749 -0.688 -12.401 1.00 85.38 92 GLU A O 1
ATOM 745 N N . PHE A 1 93 ? 9.769 1.035 -11.390 1.00 86.62 93 PHE A N 1
ATOM 746 C CA . PHE A 1 93 ? 9.835 0.378 -10.090 1.00 86.62 93 PHE A CA 1
ATOM 747 C C . PHE A 1 93 ? 8.435 0.054 -9.548 1.00 86.62 93 PHE A C 1
ATOM 749 O O . PHE A 1 93 ? 8.209 -1.057 -9.073 1.00 86.62 93 PHE A O 1
ATOM 756 N N . ARG A 1 94 ? 7.455 0.953 -9.717 1.00 86.44 94 ARG A N 1
ATOM 757 C CA . ARG A 1 94 ? 6.042 0.682 -9.377 1.00 86.44 94 ARG A 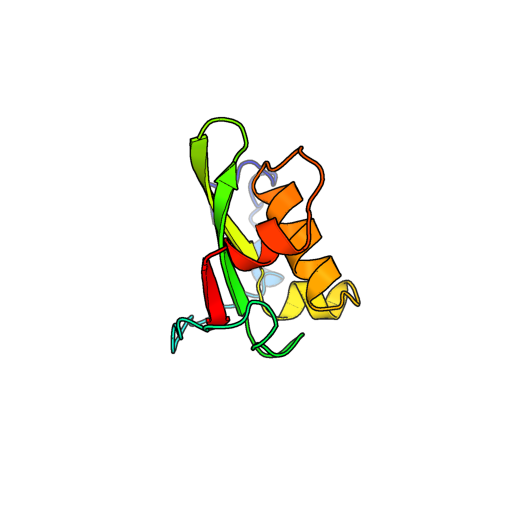CA 1
ATOM 758 C C . ARG A 1 94 ? 5.420 -0.466 -10.179 1.00 86.44 94 ARG A C 1
ATOM 760 O O . ARG A 1 94 ? 4.439 -1.042 -9.739 1.00 86.44 94 ARG A O 1
ATOM 767 N N . LYS A 1 95 ? 5.971 -0.835 -11.335 1.00 84.81 95 LYS A N 1
ATOM 768 C CA . LYS A 1 95 ? 5.535 -2.036 -12.068 1.00 84.81 95 LYS A CA 1
ATOM 769 C C . LYS A 1 95 ? 6.205 -3.314 -11.567 1.00 84.81 95 LYS A C 1
ATOM 771 O O . LYS A 1 95 ? 5.688 -4.398 -11.796 1.00 84.81 95 LYS A O 1
ATOM 776 N N . THR A 1 96 ? 7.353 -3.1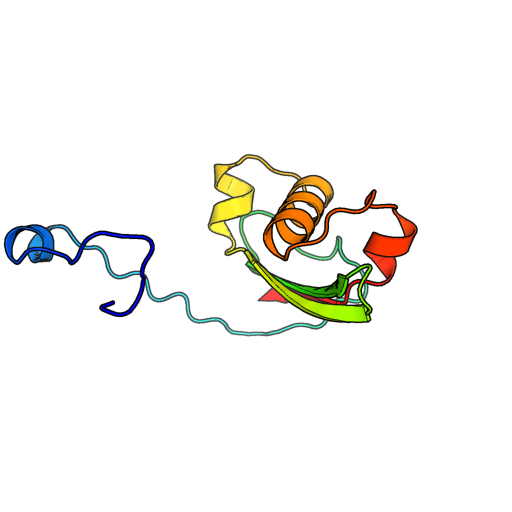99 -10.895 1.00 86.25 96 THR A N 1
ATOM 777 C CA . THR A 1 96 ? 8.054 -4.350 -10.300 1.00 86.25 96 THR A CA 1
ATOM 778 C C . THR A 1 96 ? 7.488 -4.782 -8.952 1.00 86.25 96 THR A C 1
ATOM 780 O O . THR A 1 96 ? 7.795 -5.881 -8.490 1.00 86.25 96 THR A O 1
ATOM 783 N N . ILE A 1 97 ? 6.686 -3.933 -8.302 1.00 88.19 97 ILE A N 1
ATOM 784 C CA . ILE A 1 97 ? 6.061 -4.297 -7.034 1.00 88.19 97 ILE A CA 1
ATOM 785 C C . ILE A 1 97 ? 4.960 -5.322 -7.270 1.00 88.19 97 ILE A C 1
ATOM 787 O O . ILE A 1 97 ? 4.181 -5.221 -8.215 1.00 88.19 97 ILE A O 1
ATOM 791 N N . LYS A 1 98 ? 4.872 -6.302 -6.375 1.00 87.06 98 LYS A N 1
ATOM 792 C CA . LYS A 1 98 ? 3.745 -7.225 -6.360 1.00 87.06 98 LYS A CA 1
ATOM 793 C C . LYS A 1 98 ? 2.673 -6.647 -5.447 1.00 87.06 98 LYS A C 1
ATOM 795 O O . LYS A 1 98 ? 2.923 -6.513 -4.248 1.00 87.06 98 LYS A O 1
ATOM 800 N N . LEU A 1 99 ? 1.525 -6.276 -6.009 1.00 88.31 99 LEU A N 1
ATOM 801 C CA . LEU A 1 99 ? 0.382 -5.785 -5.246 1.00 88.31 99 LEU A CA 1
ATOM 802 C C . LEU A 1 99 ? -0.640 -6.905 -5.062 1.00 88.31 99 LEU A C 1
ATOM 804 O O . LEU A 1 99 ? -1.024 -7.582 -6.012 1.00 88.31 99 LEU A O 1
ATOM 808 N N . THR A 1 100 ? -1.089 -7.068 -3.826 1.00 86.12 100 THR A N 1
ATOM 809 C CA . THR A 1 100 ? -2.206 -7.933 -3.468 1.00 86.12 100 THR A CA 1
ATOM 810 C C . THR A 1 100 ? -3.265 -7.065 -2.802 1.00 86.12 100 THR A C 1
ATOM 812 O O . THR A 1 100 ? -2.970 -6.390 -1.808 1.00 86.12 100 THR A O 1
ATOM 815 N N . ARG A 1 101 ? -4.482 -7.075 -3.344 1.00 85.94 101 ARG A N 1
ATOM 816 C CA . ARG A 1 101 ? -5.643 -6.413 -2.736 1.00 85.94 101 ARG A CA 1
ATOM 817 C C . ARG A 1 101 ? -6.446 -7.404 -1.895 1.00 85.94 101 ARG A C 1
ATOM 819 O O . ARG A 1 101 ? -6.354 -8.606 -2.141 1.00 85.94 101 ARG A O 1
ATOM 826 N N . TYR A 1 102 ? -7.184 -6.908 -0.909 1.00 78.31 102 TYR A N 1
ATOM 827 C CA . TYR A 1 102 ? -8.105 -7.672 -0.060 1.00 78.31 102 TYR A CA 1
ATOM 828 C C . TYR A 1 102 ? -9.194 -6.763 0.524 1.00 78.31 102 TYR A C 1
ATOM 830 O O . TYR A 1 102 ? -9.056 -5.521 0.408 1.00 78.31 102 TYR A O 1
#

Foldseek 3Di:
DQPDPVDDDDDPVCVVVDDDDDDDDPDWDFDQALQPDDALPKKKKKWAQAPVRDIWIFIDDSVPCVVVVHHSVRVVVVRCVVRPHDDDDDPVRNNRITMIID